Protein AF-A0A126V0P4-F1 (afdb_monomer)

Structure (mmCIF, N/CA/C/O backbone):
data_AF-A0A126V0P4-F1
#
_entry.id   AF-A0A126V0P4-F1
#
loop_
_atom_site.group_PDB
_atom_site.id
_atom_site.type_symbol
_atom_site.label_atom_id
_atom_site.label_alt_id
_atom_site.label_comp_id
_atom_site.label_asym_id
_atom_site.label_entity_id
_atom_site.label_seq_id
_atom_site.pdbx_PDB_ins_code
_atom_site.Cartn_x
_atom_site.Cartn_y
_atom_site.Cartn_z
_atom_site.occupancy
_atom_site.B_iso_or_equiv
_atom_site.auth_seq_id
_atom_site.auth_comp_id
_atom_site.auth_asym_id
_atom_site.auth_atom_id
_atom_site.pdbx_PDB_model_num
ATOM 1 N N . MET A 1 1 ? 1.115 5.395 -21.818 1.00 63.50 1 MET A N 1
ATOM 2 C CA . MET A 1 1 ? 0.083 5.776 -20.826 1.00 63.50 1 MET A CA 1
ATOM 3 C C . MET A 1 1 ? 0.252 4.859 -19.626 1.00 63.50 1 MET A C 1
ATOM 5 O O . MET A 1 1 ? 0.611 3.714 -19.870 1.00 63.50 1 MET A O 1
ATOM 9 N N . PRO A 1 2 ? 0.077 5.329 -18.380 1.00 81.12 2 PRO A N 1
ATOM 10 C CA . PRO A 1 2 ? 0.162 4.453 -17.216 1.00 81.12 2 PRO A CA 1
ATOM 11 C C . PRO A 1 2 ? -1.001 3.450 -17.214 1.00 81.12 2 PRO A C 1
ATOM 13 O O . PRO A 1 2 ? -2.151 3.819 -17.489 1.00 81.12 2 PRO A O 1
ATOM 16 N N . ASN A 1 3 ? -0.675 2.195 -16.924 1.00 92.62 3 ASN A N 1
ATOM 17 C CA . ASN A 1 3 ? -1.629 1.126 -16.667 1.00 92.62 3 ASN A CA 1
ATOM 18 C C . ASN A 1 3 ? -2.226 1.322 -15.270 1.00 92.62 3 ASN A C 1
ATOM 20 O O . ASN A 1 3 ? -1.590 1.913 -14.396 1.00 92.62 3 ASN A O 1
ATOM 24 N N . GLN A 1 4 ? -3.454 0.843 -15.072 1.00 94.38 4 GLN A N 1
ATOM 25 C CA . GLN A 1 4 ? -4.145 0.968 -13.794 1.00 94.38 4 GLN A CA 1
ATOM 26 C C . GLN A 1 4 ? -4.888 -0.317 -13.442 1.00 94.38 4 GLN A C 1
ATOM 28 O O . GLN A 1 4 ? -5.562 -0.895 -14.295 1.00 94.38 4 GLN A O 1
ATOM 33 N N . ILE A 1 5 ? -4.792 -0.724 -12.177 1.00 96.12 5 ILE A N 1
ATOM 34 C CA . ILE A 1 5 ? -5.585 -1.806 -11.588 1.00 96.12 5 ILE A CA 1
ATOM 35 C C . ILE A 1 5 ? -6.327 -1.243 -10.381 1.00 96.12 5 ILE A C 1
ATOM 37 O O . ILE A 1 5 ? -5.734 -0.563 -9.544 1.00 96.12 5 ILE A O 1
ATOM 41 N N . THR A 1 6 ? -7.621 -1.540 -10.279 1.00 96.38 6 THR A N 1
ATOM 42 C CA . THR A 1 6 ? -8.448 -1.164 -9.132 1.00 96.38 6 THR A CA 1
ATOM 43 C C . THR A 1 6 ? -9.003 -2.397 -8.430 1.00 96.38 6 THR A C 1
ATOM 45 O O . THR A 1 6 ? -9.362 -3.386 -9.068 1.00 96.38 6 THR A O 1
ATOM 48 N N . ALA A 1 7 ? -9.077 -2.334 -7.104 1.00 96.94 7 ALA A N 1
ATOM 49 C CA . ALA A 1 7 ? -9.663 -3.370 -6.266 1.00 96.94 7 ALA A CA 1
ATOM 50 C C . ALA A 1 7 ? -10.526 -2.748 -5.164 1.00 96.94 7 ALA A C 1
ATOM 52 O O . ALA A 1 7 ? -10.339 -1.594 -4.769 1.00 96.94 7 ALA A O 1
ATOM 53 N N . ARG A 1 8 ? -11.493 -3.526 -4.674 1.00 96.25 8 ARG A N 1
ATOM 54 C CA . ARG A 1 8 ? -12.388 -3.147 -3.578 1.00 96.25 8 ARG A CA 1
ATOM 55 C C . ARG A 1 8 ? -12.290 -4.205 -2.497 1.00 96.25 8 ARG A C 1
ATOM 57 O O . ARG A 1 8 ? -12.491 -5.381 -2.790 1.00 96.25 8 ARG A O 1
ATOM 64 N N . VAL A 1 9 ? -11.991 -3.784 -1.274 1.00 94.88 9 VAL A N 1
ATOM 65 C CA . VAL A 1 9 ? -11.768 -4.696 -0.146 1.00 94.88 9 VAL A CA 1
ATOM 66 C C . VAL A 1 9 ? -12.595 -4.237 1.051 1.00 94.88 9 VAL A C 1
ATOM 68 O O . VAL A 1 9 ? -12.589 -3.040 1.350 1.00 94.88 9 VAL A O 1
ATOM 71 N N . PRO A 1 10 ? -13.313 -5.134 1.751 1.00 93.75 10 PRO A N 1
ATOM 72 C CA . PRO A 1 10 ? -13.958 -4.783 3.010 1.00 93.75 10 PRO A CA 1
ATOM 73 C C . PRO A 1 10 ? -12.933 -4.233 4.011 1.00 93.75 10 PRO A C 1
ATOM 75 O O . PRO A 1 10 ? -11.937 -4.884 4.310 1.00 93.75 10 PRO A O 1
ATOM 78 N N . GLY A 1 11 ? -13.178 -3.045 4.559 1.00 87.50 11 GLY A N 1
ATOM 79 C CA . GLY A 1 11 ? -12.278 -2.405 5.520 1.00 87.50 11 GLY A CA 1
ATOM 80 C C . GLY A 1 11 ? -12.388 -2.949 6.946 1.00 87.50 11 GLY A C 1
ATOM 81 O O . GLY A 1 11 ? -11.591 -2.567 7.800 1.00 87.50 11 GLY A O 1
ATOM 82 N N . ALA A 1 12 ? -13.362 -3.830 7.211 1.00 89.50 12 ALA A N 1
ATOM 83 C CA . ALA A 1 12 ? -13.607 -4.415 8.528 1.00 89.50 12 ALA A CA 1
ATOM 84 C C . ALA A 1 12 ? -12.372 -5.140 9.085 1.00 89.50 12 ALA A C 1
ATOM 86 O O . ALA A 1 12 ? -11.934 -4.788 10.169 1.00 89.50 12 ALA A O 1
ATOM 87 N N . GLY A 1 13 ? -11.730 -6.029 8.313 1.00 86.62 13 GLY A N 1
ATOM 88 C CA . GLY A 1 13 ? -10.572 -6.798 8.793 1.00 86.62 13 GLY A CA 1
ATOM 89 C C . GLY A 1 13 ? -9.412 -5.922 9.281 1.00 86.62 13 GLY A C 1
ATOM 90 O O . GLY A 1 13 ? -8.869 -6.146 10.360 1.00 86.62 13 GLY A O 1
ATOM 91 N N . ALA A 1 14 ? -9.066 -4.870 8.532 1.00 86.12 14 ALA A N 1
ATOM 92 C CA . ALA A 1 14 ? -8.025 -3.929 8.946 1.00 86.12 14 ALA A CA 1
ATOM 93 C C . ALA A 1 14 ? -8.423 -3.092 10.173 1.00 86.12 14 ALA A C 1
ATOM 95 O O . ALA A 1 14 ? -7.566 -2.807 11.006 1.00 86.12 14 ALA A O 1
ATOM 96 N N . ARG A 1 15 ? -9.695 -2.686 10.291 1.00 87.31 15 ARG A N 1
ATOM 97 C CA . ARG A 1 15 ? -10.186 -1.936 11.460 1.00 87.31 15 ARG A CA 1
ATOM 98 C C . ARG A 1 15 ? -10.203 -2.808 12.709 1.00 87.31 15 ARG A C 1
ATOM 100 O O . ARG A 1 15 ? -9.612 -2.414 13.704 1.00 87.31 15 ARG A O 1
ATOM 107 N N . ASP A 1 16 ? -10.752 -4.014 12.608 1.00 89.44 16 ASP A N 1
ATOM 108 C CA . ASP A 1 16 ? -10.785 -4.995 13.696 1.00 89.44 16 ASP A CA 1
ATOM 109 C C . ASP A 1 16 ? -9.365 -5.307 14.191 1.00 89.44 16 ASP A C 1
ATOM 111 O O . ASP A 1 16 ? -9.121 -5.413 15.391 1.00 89.44 16 ASP A O 1
ATOM 115 N N . PHE A 1 17 ? -8.396 -5.388 13.273 1.00 87.56 17 PHE A N 1
ATOM 116 C CA . PHE A 1 17 ? -6.990 -5.570 13.621 1.00 87.56 17 PHE A CA 1
ATOM 117 C C . PHE A 1 17 ? -6.384 -4.362 14.357 1.00 87.56 17 PHE A C 1
ATOM 119 O O . PHE A 1 17 ? -5.678 -4.546 15.351 1.00 87.56 17 PHE A O 1
ATOM 126 N N . VAL A 1 18 ? -6.647 -3.132 13.898 1.00 86.75 18 VAL A N 1
ATOM 127 C CA . VAL A 1 18 ? -6.199 -1.909 14.594 1.00 86.75 18 VAL A CA 1
ATOM 128 C C . VAL A 1 18 ? -6.805 -1.839 15.994 1.00 86.75 18 VAL A C 1
ATOM 130 O O . VAL A 1 18 ? -6.080 -1.577 16.956 1.00 86.75 18 VAL A O 1
ATOM 133 N N . ASP A 1 19 ? -8.100 -2.122 16.117 1.00 87.44 19 ASP A N 1
ATOM 134 C CA . ASP A 1 19 ? -8.820 -2.115 17.389 1.00 87.44 19 ASP A CA 1
ATOM 135 C C . ASP A 1 19 ? -8.273 -3.191 18.338 1.00 87.44 19 ASP A C 1
ATOM 137 O O . ASP A 1 19 ? -8.050 -2.926 19.521 1.00 87.44 19 ASP A O 1
ATOM 141 N N . TRP A 1 20 ? -7.979 -4.391 17.831 1.00 86.50 20 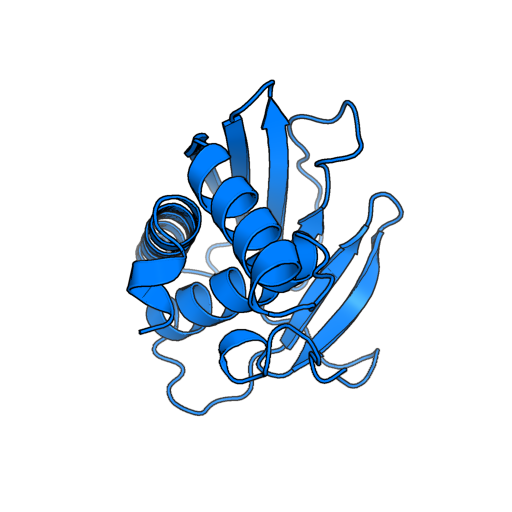TRP A N 1
ATOM 142 C CA . TRP A 1 20 ? -7.346 -5.458 18.610 1.00 86.50 20 TRP A CA 1
ATOM 143 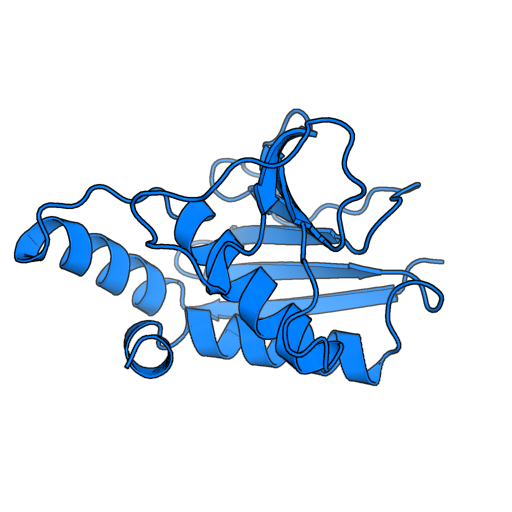C C . TRP A 1 20 ? -5.944 -5.066 19.106 1.00 86.50 20 TRP A C 1
ATOM 145 O O . TRP A 1 20 ? -5.651 -5.214 20.294 1.00 86.50 20 TRP A O 1
ATOM 155 N N . MET A 1 21 ? -5.095 -4.489 18.246 1.00 86.00 21 MET A N 1
ATOM 156 C CA . MET A 1 21 ? -3.749 -4.020 18.626 1.00 86.00 21 MET A CA 1
ATOM 157 C C . MET A 1 21 ? -3.781 -2.944 19.720 1.00 86.00 21 MET A C 1
ATOM 159 O O . MET A 1 21 ? -2.908 -2.916 20.593 1.00 86.00 21 MET A O 1
ATOM 163 N N . GLN A 1 22 ? -4.788 -2.073 19.696 1.00 86.62 22 GLN A N 1
ATOM 164 C CA . GLN A 1 22 ? -4.985 -1.069 20.738 1.00 86.62 22 GLN A CA 1
ATOM 165 C C . GLN A 1 22 ? -5.453 -1.705 22.049 1.00 86.62 22 GLN A C 1
ATOM 167 O O . GLN A 1 22 ? -4.864 -1.440 23.096 1.00 86.62 22 GLN A O 1
ATOM 172 N N . ASN A 1 23 ? -6.476 -2.557 21.993 1.00 86.56 23 ASN A N 1
ATOM 173 C CA . ASN A 1 23 ? -7.130 -3.093 23.186 1.00 86.56 23 ASN A CA 1
ATOM 174 C C . ASN A 1 23 ? -6.307 -4.173 23.901 1.00 86.56 23 ASN A C 1
ATOM 176 O O . ASN A 1 23 ? -6.274 -4.194 25.130 1.00 86.56 23 ASN A O 1
ATOM 180 N N . GLU A 1 24 ? -5.635 -5.056 23.159 1.00 83.69 24 GLU A N 1
ATOM 181 C CA . GLU A 1 24 ? -4.838 -6.144 23.743 1.00 83.69 24 GLU A CA 1
ATOM 182 C C . GLU A 1 24 ? -3.340 -5.836 23.773 1.00 83.69 24 GLU A C 1
ATOM 184 O O . GLU A 1 24 ? -2.648 -6.200 24.724 1.00 83.69 24 GLU A O 1
ATOM 189 N N . GLY A 1 25 ? -2.829 -5.143 22.753 1.00 77.56 25 GLY A N 1
ATOM 190 C CA . GLY A 1 25 ? -1.408 -4.810 22.642 1.00 77.56 25 GLY A CA 1
ATOM 191 C C . GLY A 1 25 ? -1.005 -3.518 23.354 1.00 77.56 25 GLY A C 1
ATOM 192 O O . GLY A 1 25 ? 0.187 -3.300 23.570 1.00 77.56 25 GLY A O 1
ATOM 193 N N . ASN A 1 26 ? -1.969 -2.658 23.710 1.00 82.19 26 ASN A N 1
ATOM 194 C CA . ASN A 1 26 ? -1.731 -1.286 24.173 1.00 82.19 26 ASN A CA 1
ATOM 195 C C . ASN A 1 26 ? -0.836 -0.488 23.197 1.00 82.19 26 ASN A C 1
ATOM 197 O O . ASN A 1 26 ? 0.017 0.305 23.606 1.00 82.19 26 ASN A O 1
ATOM 201 N N . VAL A 1 27 ? -1.005 -0.733 21.891 1.00 84.00 27 VAL A N 1
ATOM 202 C CA . VAL A 1 27 ? -0.266 -0.068 20.811 1.00 84.00 27 VAL A CA 1
ATOM 203 C C . VAL A 1 27 ? -1.236 0.721 19.940 1.00 84.00 27 VAL A C 1
ATOM 205 O O . VAL A 1 27 ? -2.098 0.153 19.274 1.00 84.00 27 VAL A O 1
ATOM 208 N N . THR A 1 28 ? -1.054 2.038 19.871 1.00 82.94 28 THR A N 1
ATOM 209 C CA . THR A 1 28 ? -1.757 2.880 18.896 1.00 82.94 28 THR A CA 1
ATOM 210 C C . THR A 1 28 ? -1.051 2.813 17.544 1.00 82.94 28 THR A C 1
ATOM 212 O O . THR A 1 28 ? 0.094 3.245 17.414 1.00 82.94 28 THR A O 1
ATOM 215 N N . LEU A 1 29 ? -1.739 2.288 16.529 1.00 82.50 29 LEU A N 1
ATOM 216 C CA . LEU A 1 29 ? -1.256 2.233 15.150 1.00 82.50 29 LEU A CA 1
ATOM 217 C C . LEU A 1 29 ? -2.061 3.173 14.257 1.00 82.50 29 LEU A C 1
ATOM 219 O O . LEU A 1 29 ? -3.290 3.165 14.281 1.00 82.50 29 LEU A O 1
ATOM 223 N N . ALA A 1 30 ? -1.361 3.938 13.421 1.00 84.25 30 ALA A N 1
ATOM 224 C CA . ALA A 1 30 ? -1.991 4.591 12.282 1.00 84.25 30 ALA A CA 1
ATOM 225 C C . ALA A 1 30 ? -2.306 3.532 11.205 1.00 84.25 30 ALA A C 1
ATOM 227 O O . ALA A 1 30 ? -1.432 2.705 10.920 1.00 84.25 30 ALA A O 1
ATOM 228 N N . PRO A 1 31 ? -3.485 3.559 10.553 1.00 86.81 31 PRO A N 1
ATOM 229 C CA . PRO A 1 31 ? -3.811 2.629 9.466 1.00 86.81 31 PRO A CA 1
ATOM 230 C C . PRO A 1 31 ? -2.752 2.604 8.354 1.00 86.81 31 PRO A C 1
ATOM 232 O O . PRO A 1 31 ? -2.387 1.541 7.852 1.00 86.81 31 PRO A O 1
ATOM 235 N N . SER A 1 32 ? -2.170 3.764 8.048 1.00 89.19 32 SER A N 1
ATOM 236 C CA . SER A 1 32 ? -1.104 3.918 7.059 1.00 89.19 32 SER A CA 1
ATOM 237 C C . SER A 1 32 ? 0.166 3.116 7.364 1.00 89.19 32 SER A C 1
ATOM 239 O O . SER A 1 32 ? 0.861 2.713 6.432 1.00 89.19 32 SER A O 1
ATOM 241 N N . ALA A 1 33 ? 0.453 2.809 8.635 1.00 90.06 33 ALA A N 1
ATOM 242 C CA . ALA A 1 33 ? 1.573 1.945 9.010 1.00 90.06 33 ALA A CA 1
ATOM 243 C C . ALA A 1 33 ? 1.344 0.492 8.564 1.00 90.06 33 ALA A C 1
ATOM 245 O O . ALA A 1 33 ? 2.248 -0.145 8.022 1.00 90.06 33 ALA A O 1
ATOM 246 N N . ILE A 1 34 ? 0.118 -0.012 8.739 1.00 91.88 34 ILE A N 1
ATOM 247 C CA . ILE A 1 34 ? -0.285 -1.351 8.287 1.00 91.88 34 ILE A CA 1
ATOM 248 C C . ILE A 1 34 ? -0.245 -1.413 6.765 1.00 91.88 34 ILE A C 1
ATOM 250 O O . ILE A 1 34 ? 0.318 -2.345 6.194 1.00 91.88 34 ILE A O 1
ATOM 254 N N . TRP A 1 35 ? -0.784 -0.392 6.100 1.00 94.81 35 TRP A N 1
ATOM 255 C CA . TRP A 1 35 ? -0.766 -0.322 4.643 1.00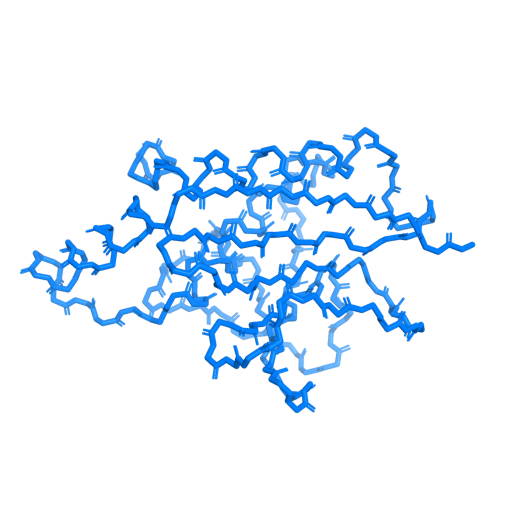 94.81 35 TRP A CA 1
ATOM 256 C C . TRP A 1 35 ? 0.657 -0.304 4.090 1.00 94.81 35 TRP A C 1
ATOM 258 O O . TRP A 1 35 ? 0.929 -1.020 3.132 1.00 94.81 35 TRP A O 1
ATOM 268 N N . ALA A 1 36 ? 1.579 0.442 4.707 1.00 95.56 36 ALA A N 1
ATOM 269 C CA . ALA A 1 36 ? 2.979 0.468 4.290 1.00 95.56 36 ALA A CA 1
ATOM 270 C C . ALA A 1 36 ? 3.641 -0.911 4.417 1.00 95.56 36 ALA A C 1
ATOM 272 O O . ALA A 1 36 ? 4.293 -1.362 3.474 1.00 95.56 36 ALA A O 1
ATOM 273 N N . ALA A 1 37 ? 3.439 -1.602 5.542 1.00 95.56 37 ALA A N 1
ATOM 274 C CA . ALA A 1 37 ? 3.980 -2.942 5.756 1.00 95.56 37 ALA A CA 1
ATOM 275 C C . ALA A 1 37 ? 3.401 -3.962 4.763 1.00 95.56 37 ALA A C 1
ATOM 277 O O . ALA A 1 37 ? 4.142 -4.720 4.140 1.00 95.56 37 ALA A O 1
ATOM 278 N N . PHE A 1 38 ? 2.084 -3.951 4.550 1.00 96.50 38 PHE A N 1
ATOM 279 C CA . PHE A 1 38 ? 1.431 -4.869 3.615 1.00 96.50 38 PHE A CA 1
ATOM 280 C C . PHE A 1 38 ? 1.805 -4.587 2.164 1.00 96.50 38 PHE A C 1
ATOM 282 O O . PHE A 1 38 ? 2.036 -5.529 1.406 1.00 96.50 38 PHE A O 1
ATOM 289 N N . ALA A 1 39 ? 1.912 -3.314 1.784 1.00 97.75 39 ALA A N 1
ATOM 290 C CA . ALA A 1 39 ? 2.335 -2.922 0.448 1.00 97.75 39 ALA A CA 1
ATOM 291 C C . ALA A 1 39 ? 3.785 -3.347 0.179 1.00 97.75 39 ALA A C 1
ATOM 293 O O . ALA A 1 39 ? 4.063 -3.895 -0.885 1.00 97.75 39 ALA A O 1
ATOM 294 N N . ALA A 1 40 ? 4.695 -3.179 1.146 1.00 97.81 40 ALA A N 1
ATOM 295 C CA . ALA A 1 40 ? 6.065 -3.673 1.021 1.00 97.81 40 ALA A CA 1
ATOM 296 C C . ALA A 1 40 ? 6.134 -5.201 0.923 1.00 97.81 40 ALA A C 1
ATOM 298 O O . ALA A 1 40 ? 6.856 -5.712 0.072 1.00 97.81 40 ALA A O 1
ATOM 299 N N . ALA A 1 41 ? 5.361 -5.933 1.730 1.00 97.19 41 ALA A N 1
ATOM 300 C CA . ALA A 1 41 ? 5.349 -7.395 1.698 1.00 97.19 41 ALA A CA 1
ATOM 301 C C . ALA A 1 41 ? 4.848 -7.925 0.344 1.00 97.19 41 ALA A C 1
ATOM 303 O O . ALA A 1 41 ? 5.470 -8.804 -0.256 1.00 97.19 41 ALA A O 1
ATOM 304 N N . ALA A 1 42 ? 3.747 -7.359 -0.157 1.00 98.06 42 ALA A N 1
ATOM 305 C CA . ALA A 1 42 ? 3.180 -7.712 -1.454 1.00 98.06 42 ALA A CA 1
ATOM 306 C C . ALA A 1 42 ? 4.124 -7.331 -2.610 1.00 98.06 42 ALA A C 1
ATOM 308 O O . ALA A 1 42 ? 4.308 -8.112 -3.543 1.00 98.06 42 ALA A O 1
ATOM 309 N N . LEU A 1 43 ? 4.790 -6.172 -2.526 1.00 98.44 43 LEU A N 1
ATOM 310 C CA . LEU A 1 43 ? 5.784 -5.747 -3.513 1.00 98.44 43 LEU A CA 1
ATOM 311 C C . LEU A 1 43 ? 7.009 -6.660 -3.515 1.00 98.44 43 LEU A C 1
ATOM 313 O O . LEU A 1 43 ? 7.469 -7.053 -4.583 1.00 98.44 43 LEU A O 1
ATOM 317 N N . ARG A 1 44 ? 7.517 -7.038 -2.339 1.00 98.12 44 ARG A N 1
ATOM 318 C CA . ARG A 1 44 ? 8.650 -7.962 -2.206 1.00 98.12 44 ARG A CA 1
ATOM 319 C C . ARG A 1 44 ? 8.361 -9.294 -2.881 1.00 98.12 44 ARG A C 1
ATOM 321 O O . ARG A 1 44 ? 9.217 -9.800 -3.603 1.00 98.12 44 ARG A O 1
ATOM 328 N N . SER A 1 45 ? 7.161 -9.828 -2.664 1.00 97.56 45 SER A N 1
ATOM 329 C CA . SER A 1 45 ? 6.699 -11.064 -3.295 1.00 97.56 45 SER A CA 1
ATOM 330 C C . SER A 1 45 ? 6.595 -10.916 -4.817 1.00 97.56 45 SER A C 1
ATOM 332 O O . SER A 1 45 ? 7.181 -11.709 -5.555 1.00 97.56 45 SER A O 1
ATOM 334 N N . ALA A 1 46 ? 5.945 -9.849 -5.298 1.00 98.00 46 ALA A N 1
ATOM 335 C CA . ALA A 1 46 ? 5.779 -9.583 -6.728 1.00 98.00 46 ALA A CA 1
ATOM 336 C C . ALA A 1 46 ? 7.119 -9.376 -7.458 1.00 98.00 46 ALA A C 1
ATOM 338 O O . ALA A 1 46 ? 7.311 -9.861 -8.573 1.00 98.00 46 ALA A O 1
ATOM 339 N N . LEU A 1 47 ? 8.069 -8.679 -6.835 1.00 97.62 47 LEU A N 1
ATOM 340 C CA . LEU A 1 47 ? 9.398 -8.435 -7.402 1.00 97.62 47 LEU A CA 1
ATOM 341 C C . LEU A 1 47 ? 10.372 -9.602 -7.198 1.00 97.62 47 LEU A C 1
ATOM 343 O O . LEU A 1 47 ? 11.457 -9.571 -7.770 1.00 97.62 47 LEU A O 1
ATOM 347 N N . GLN A 1 48 ? 10.010 -10.607 -6.393 1.00 96.81 48 GLN A N 1
ATOM 348 C CA . GLN A 1 48 ? 10.923 -11.660 -5.929 1.00 96.81 48 GLN A CA 1
ATOM 349 C C . GLN A 1 48 ? 12.200 -11.080 -5.301 1.00 96.81 48 GLN A C 1
ATOM 351 O O . GLN A 1 48 ? 13.291 -11.623 -5.449 1.00 96.81 48 GLN A O 1
ATOM 356 N N . ALA A 1 49 ? 12.054 -9.967 -4.580 1.00 94.12 49 ALA A N 1
ATOM 357 C CA . ALA A 1 49 ? 13.169 -9.140 -4.126 1.00 94.12 49 ALA A CA 1
ATOM 358 C C . ALA A 1 49 ? 13.982 -9.762 -2.975 1.00 94.12 49 ALA A C 1
ATOM 360 O O . ALA A 1 49 ? 14.949 -9.166 -2.525 1.00 94.12 49 ALA A O 1
ATOM 361 N N . GLY A 1 50 ? 13.603 -10.938 -2.457 1.00 94.25 50 GLY A N 1
ATOM 362 C CA . GLY A 1 50 ? 14.339 -11.611 -1.384 1.00 94.25 50 GLY A CA 1
ATOM 363 C C . GLY A 1 50 ? 14.644 -10.667 -0.217 1.00 94.25 50 GLY A C 1
ATOM 364 O O . GLY A 1 50 ? 13.724 -10.073 0.355 1.00 94.25 50 GLY A O 1
ATOM 365 N N . ASP A 1 51 ? 15.931 -10.509 0.096 1.00 93.94 51 ASP A N 1
ATOM 366 C CA . ASP A 1 51 ? 16.444 -9.625 1.149 1.00 93.94 51 ASP A CA 1
ATOM 367 C C . ASP A 1 51 ? 16.796 -8.202 0.699 1.00 93.94 51 ASP A C 1
ATOM 369 O O . ASP A 1 51 ? 17.266 -7.413 1.522 1.00 93.94 51 ASP A O 1
ATOM 373 N N . ASP A 1 52 ? 16.528 -7.854 -0.558 1.00 96.06 52 ASP A N 1
ATOM 374 C CA . ASP A 1 52 ? 16.817 -6.527 -1.090 1.00 96.06 52 ASP A CA 1
ATOM 375 C C . ASP A 1 52 ? 16.054 -5.442 -0.324 1.00 96.06 52 ASP A C 1
ATOM 377 O O . ASP A 1 52 ? 14.939 -5.635 0.180 1.00 96.06 52 ASP A O 1
ATOM 381 N N . GLU A 1 53 ? 16.665 -4.267 -0.243 1.00 96.75 53 GLU A N 1
ATOM 382 C CA . GLU A 1 53 ? 16.041 -3.114 0.382 1.00 96.75 53 GLU A CA 1
ATOM 383 C C . GLU A 1 53 ? 14.864 -2.603 -0.459 1.00 96.75 53 GLU A C 1
ATOM 385 O O . GLU A 1 53 ? 15.000 -2.346 -1.655 1.00 96.75 53 GLU A O 1
ATOM 390 N N . LEU A 1 54 ? 13.710 -2.429 0.187 1.00 97.88 54 LEU A N 1
ATOM 391 C CA . LEU A 1 54 ? 12.544 -1.767 -0.382 1.00 97.88 54 LEU A CA 1
ATOM 392 C C . LEU A 1 54 ? 12.237 -0.488 0.390 1.00 97.88 54 LEU A C 1
ATOM 394 O O . LEU A 1 54 ? 12.050 -0.512 1.607 1.00 97.88 54 LEU A O 1
ATOM 398 N N . VAL A 1 55 ? 12.117 0.616 -0.337 1.00 97.75 55 VAL A N 1
ATOM 399 C CA . VAL A 1 55 ? 11.723 1.922 0.183 1.00 97.75 55 VAL A CA 1
ATOM 400 C C . VAL A 1 55 ? 10.289 2.224 -0.242 1.00 97.75 55 VAL A C 1
ATOM 402 O O . VAL A 1 55 ? 9.985 2.328 -1.433 1.00 97.75 55 VAL A O 1
ATOM 405 N N . ILE A 1 56 ? 9.401 2.402 0.734 1.00 97.31 56 ILE A N 1
ATOM 406 C CA . ILE A 1 56 ? 8.014 2.827 0.513 1.00 97.31 56 ILE A CA 1
ATOM 407 C C . ILE A 1 56 ? 7.897 4.304 0.861 1.00 97.31 56 ILE A C 1
ATOM 409 O O . ILE A 1 56 ? 8.159 4.702 1.994 1.00 97.31 56 ILE A O 1
ATOM 413 N N . SER A 1 57 ? 7.489 5.126 -0.101 1.00 95.62 57 SER A N 1
ATOM 414 C CA . SER A 1 57 ? 7.159 6.526 0.159 1.00 95.62 57 SER A CA 1
ATOM 415 C C . SER A 1 57 ? 5.698 6.614 0.581 1.00 95.62 57 SER A C 1
ATOM 417 O O . SER A 1 57 ? 4.813 6.363 -0.230 1.00 95.62 57 SER A O 1
ATOM 419 N N . LEU A 1 58 ? 5.444 6.926 1.849 1.00 93.56 58 LEU A N 1
ATOM 420 C CA . LEU A 1 58 ? 4.106 7.161 2.377 1.00 93.56 58 LEU A CA 1
ATOM 421 C C . LEU A 1 58 ? 3.764 8.641 2.214 1.00 93.56 58 LEU A C 1
ATOM 423 O O . LEU A 1 58 ? 4.380 9.478 2.867 1.00 93.56 58 LEU A O 1
ATOM 427 N N . LEU A 1 59 ? 2.793 8.938 1.359 1.00 91.50 59 LEU A N 1
ATOM 428 C CA . LEU A 1 59 ? 2.387 10.279 0.958 1.00 91.50 59 LEU A CA 1
ATOM 429 C C . LEU A 1 59 ? 1.004 10.610 1.513 1.00 91.50 59 LEU A C 1
ATOM 431 O O . LEU A 1 59 ? 0.063 9.821 1.371 1.00 91.50 59 LEU A O 1
ATOM 435 N N . ASP A 1 60 ? 0.869 11.806 2.068 1.00 83.25 60 ASP A N 1
ATOM 436 C CA . ASP A 1 60 ? -0.426 12.379 2.409 1.00 83.25 60 ASP A CA 1
ATOM 437 C C . ASP A 1 60 ? -1.080 13.090 1.200 1.00 83.25 60 ASP A C 1
ATOM 439 O O . ASP A 1 60 ? -0.637 12.992 0.043 1.00 83.25 60 ASP A O 1
ATOM 443 N N . LEU A 1 61 ? -2.172 13.812 1.467 1.00 79.00 61 LEU A N 1
ATOM 444 C CA . LEU A 1 61 ? -2.912 14.580 0.462 1.00 79.00 61 LEU A CA 1
ATOM 445 C C . LEU A 1 61 ? -2.106 15.732 -0.153 1.00 79.00 61 LEU A C 1
ATOM 447 O O . LEU A 1 61 ? -2.388 16.113 -1.288 1.00 79.00 61 LEU A O 1
ATOM 451 N N . GLN A 1 62 ? -1.129 16.286 0.567 1.00 76.56 62 GLN A N 1
ATOM 452 C CA . GLN A 1 62 ? -0.235 17.339 0.074 1.00 76.56 62 GLN A CA 1
ATOM 453 C C . GLN A 1 62 ? 0.990 16.764 -0.652 1.00 76.56 62 GLN A C 1
ATOM 455 O O . GLN A 1 62 ? 1.824 17.520 -1.141 1.00 76.56 62 GLN A O 1
ATOM 460 N N . ALA A 1 63 ? 1.077 15.432 -0.771 1.00 70.81 63 ALA A N 1
ATOM 461 C CA . ALA A 1 63 ? 2.246 14.714 -1.271 1.00 70.81 63 ALA A CA 1
ATOM 462 C C . ALA A 1 63 ? 3.520 14.976 -0.449 1.00 70.81 63 ALA A C 1
ATOM 464 O O . ALA A 1 63 ? 4.625 14.714 -0.926 1.00 70.81 63 ALA A O 1
ATOM 465 N N . GLU A 1 64 ? 3.353 15.429 0.791 1.00 73.75 64 GLU A N 1
ATOM 466 C CA . GLU A 1 64 ? 4.398 15.397 1.800 1.00 73.75 64 GLU A CA 1
ATOM 467 C C . GLU A 1 64 ? 4.363 14.018 2.459 1.00 73.75 64 GLU A C 1
ATOM 469 O O . GLU A 1 64 ? 3.321 13.355 2.533 1.00 73.75 64 GLU A O 1
ATOM 474 N N . GLY A 1 65 ? 5.524 13.506 2.851 1.00 80.88 65 GLY A N 1
ATOM 475 C CA . GLY A 1 65 ? 5.582 12.102 3.200 1.00 80.88 65 GLY A CA 1
ATOM 476 C C . GLY A 1 65 ? 6.882 11.624 3.799 1.00 80.88 65 GLY A C 1
ATOM 477 O O . GLY A 1 65 ? 7.926 12.267 3.705 1.00 80.88 65 GLY A O 1
ATOM 478 N N . ARG A 1 66 ? 6.798 10.443 4.403 1.00 91.06 66 ARG A N 1
ATOM 479 C CA . ARG A 1 66 ? 7.932 9.728 4.992 1.00 91.06 66 ARG A CA 1
ATOM 480 C C . ARG A 1 66 ? 8.376 8.643 4.024 1.00 91.06 66 ARG A C 1
ATOM 482 O O . ARG A 1 66 ? 7.539 7.983 3.409 1.00 91.06 66 ARG A O 1
ATOM 489 N N . ARG A 1 67 ? 9.682 8.417 3.907 1.00 94.94 67 ARG A N 1
ATOM 490 C CA . ARG A 1 67 ? 10.213 7.226 3.234 1.00 94.94 67 ARG A CA 1
ATOM 491 C C . ARG A 1 67 ? 10.530 6.183 4.285 1.00 94.94 67 ARG A C 1
ATOM 493 O O . ARG A 1 67 ? 11.181 6.494 5.275 1.00 94.94 67 ARG A O 1
ATOM 500 N N . LEU A 1 68 ? 10.040 4.969 4.083 1.00 96.38 68 LEU A N 1
ATOM 501 C CA . LEU A 1 68 ? 10.147 3.879 5.041 1.00 96.38 68 LEU A CA 1
ATOM 502 C C . LEU A 1 68 ? 10.966 2.750 4.431 1.00 96.38 68 LEU A C 1
ATOM 504 O O . LEU A 1 68 ? 10.628 2.268 3.349 1.00 96.38 68 LEU A O 1
ATOM 508 N N . THR A 1 69 ? 12.010 2.318 5.132 1.00 97.44 69 THR A N 1
ATOM 509 C CA . THR A 1 69 ? 12.854 1.200 4.699 1.00 97.44 69 THR A CA 1
ATOM 510 C C . THR A 1 69 ? 12.305 -0.113 5.249 1.00 97.44 69 THR A C 1
ATOM 512 O O . THR A 1 69 ? 12.169 -0.273 6.462 1.00 97.44 69 THR A O 1
ATOM 515 N N . ASN A 1 70 ? 12.025 -1.066 4.355 1.00 97.00 70 ASN A N 1
ATOM 516 C CA . ASN A 1 70 ? 11.541 -2.417 4.652 1.00 97.00 70 ASN A CA 1
ATOM 517 C C . ASN A 1 70 ? 10.421 -2.458 5.714 1.00 97.00 70 ASN A C 1
ATOM 519 O O . ASN A 1 70 ? 10.555 -3.174 6.714 1.00 97.00 70 ASN A O 1
ATOM 523 N N . PRO A 1 71 ? 9.313 -1.705 5.549 1.00 95.88 71 PRO A N 1
ATOM 524 C CA . PRO A 1 71 ? 8.271 -1.655 6.573 1.00 95.88 71 PRO A CA 1
ATOM 525 C C . PRO A 1 71 ? 7.586 -3.014 6.795 1.00 95.88 71 PRO A C 1
ATOM 527 O O . PRO A 1 71 ? 7.012 -3.227 7.856 1.00 95.88 71 PRO A O 1
ATOM 530 N N . ASP A 1 72 ? 7.692 -3.955 5.850 1.00 95.56 72 ASP A N 1
ATOM 531 C CA . ASP A 1 72 ? 7.234 -5.343 5.990 1.00 95.56 72 ASP A CA 1
ATOM 532 C C . ASP A 1 72 ? 8.066 -6.184 6.970 1.00 95.56 72 ASP A C 1
ATOM 534 O O . ASP A 1 72 ? 7.600 -7.209 7.459 1.00 95.56 72 ASP A O 1
ATOM 538 N N . ARG A 1 73 ? 9.299 -5.757 7.260 1.00 94.75 73 ARG A N 1
ATOM 539 C CA . ARG A 1 73 ? 10.244 -6.448 8.155 1.00 94.75 73 ARG A CA 1
ATOM 540 C C . ARG A 1 73 ? 10.387 -5.761 9.509 1.00 94.75 73 ARG A C 1
ATOM 542 O O . ARG A 1 73 ? 11.138 -6.219 10.370 1.00 94.75 73 ARG A O 1
ATOM 549 N N . ALA A 1 74 ? 9.705 -4.639 9.682 1.00 92.19 74 ALA A N 1
ATOM 550 C CA . ALA A 1 74 ? 9.740 -3.841 10.888 1.00 92.19 74 ALA A CA 1
ATOM 551 C C . ALA A 1 74 ? 8.577 -4.186 11.824 1.00 92.19 74 ALA A C 1
ATOM 553 O O . ALA A 1 74 ? 7.578 -4.791 11.440 1.00 92.19 74 ALA A O 1
ATOM 554 N N . ARG A 1 75 ? 8.683 -3.748 13.081 1.00 88.88 75 ARG A N 1
ATOM 555 C CA . ARG A 1 75 ? 7.527 -3.751 13.984 1.00 88.88 75 ARG A CA 1
ATOM 556 C C . ARG A 1 75 ? 6.583 -2.635 13.551 1.00 88.88 75 ARG A C 1
ATOM 558 O O . ARG A 1 75 ? 7.031 -1.510 13.376 1.00 88.88 75 ARG A O 1
ATOM 565 N N . LEU A 1 76 ? 5.279 -2.898 13.477 1.00 88.12 76 LEU A N 1
ATOM 566 C CA . LEU A 1 76 ? 4.294 -1.880 13.074 1.00 88.12 76 LEU A CA 1
ATOM 567 C C . LEU A 1 76 ? 4.319 -0.619 13.960 1.00 88.12 76 LEU A C 1
ATOM 569 O O . LEU A 1 76 ? 4.036 0.475 13.484 1.00 88.12 76 LEU A O 1
ATOM 573 N N . SER A 1 77 ? 4.704 -0.757 15.234 1.00 85.94 77 SER A N 1
ATOM 574 C CA . SER A 1 77 ? 4.863 0.359 16.177 1.00 85.94 77 SER A CA 1
ATOM 575 C C . SER A 1 77 ? 6.123 1.204 15.942 1.00 85.94 77 SER A C 1
ATOM 577 O O . SER A 1 77 ? 6.282 2.249 16.567 1.00 85.94 77 SER A O 1
ATOM 579 N N . PHE A 1 78 ? 7.055 0.734 15.110 1.00 88.81 78 PHE A N 1
ATOM 580 C CA . PHE A 1 78 ? 8.314 1.403 14.803 1.00 88.81 78 PHE A CA 1
ATOM 581 C C . PHE A 1 78 ? 8.759 1.064 13.376 1.00 88.81 78 PHE A C 1
ATOM 583 O O . PHE A 1 78 ? 9.476 0.088 13.149 1.00 88.81 78 PHE A O 1
ATOM 590 N N . LEU A 1 79 ? 8.329 1.884 12.415 1.00 91.94 79 LEU A N 1
ATOM 591 C CA . LEU A 1 79 ? 8.746 1.771 11.018 1.00 91.94 79 LEU A CA 1
ATOM 592 C C . LEU A 1 79 ? 10.023 2.601 10.787 1.00 91.94 79 LEU A C 1
ATOM 594 O O . LEU A 1 79 ? 9.976 3.815 11.008 1.00 91.94 79 LEU A O 1
ATOM 598 N N . PRO A 1 80 ? 11.143 1.980 10.363 1.00 93.88 80 PRO A N 1
ATOM 599 C CA . PRO A 1 80 ? 12.392 2.677 10.085 1.00 93.88 80 PRO A CA 1
ATOM 600 C C . PRO A 1 80 ? 12.223 3.699 8.965 1.00 93.88 80 PRO A C 1
ATOM 602 O O . PRO A 1 80 ? 11.705 3.373 7.897 1.00 93.88 80 PRO A O 1
ATOM 605 N N . GLU A 1 81 ? 12.693 4.921 9.198 1.00 95.12 81 GLU A N 1
ATOM 606 C CA . GLU A 1 81 ? 12.770 5.938 8.153 1.00 95.12 81 GLU A CA 1
ATOM 607 C C . GLU A 1 81 ? 14.015 5.732 7.290 1.00 95.12 81 GLU A C 1
ATOM 609 O O . GLU A 1 81 ? 15.077 5.344 7.780 1.00 95.12 81 GLU A O 1
ATOM 614 N N . SER A 1 82 ? 13.850 5.980 5.997 1.00 93.94 82 SER A N 1
ATOM 615 C CA . SER A 1 82 ? 14.926 6.011 5.014 1.00 93.94 82 SER A CA 1
ATOM 616 C C . SER A 1 82 ? 15.482 7.428 4.868 1.00 93.94 82 SER A C 1
ATOM 618 O O . SER A 1 82 ? 14.918 8.392 5.390 1.00 93.94 82 SER A O 1
ATOM 620 N N . ASP A 1 83 ? 16.556 7.556 4.094 1.00 90.94 83 ASP A N 1
ATOM 621 C CA . ASP A 1 83 ? 17.012 8.854 3.606 1.00 90.94 83 ASP A CA 1
ATOM 622 C C . ASP A 1 83 ? 15.862 9.547 2.826 1.00 90.94 83 ASP A C 1
ATOM 624 O O . ASP A 1 83 ? 15.224 8.901 1.982 1.00 90.94 83 ASP A O 1
ATOM 628 N N . PRO A 1 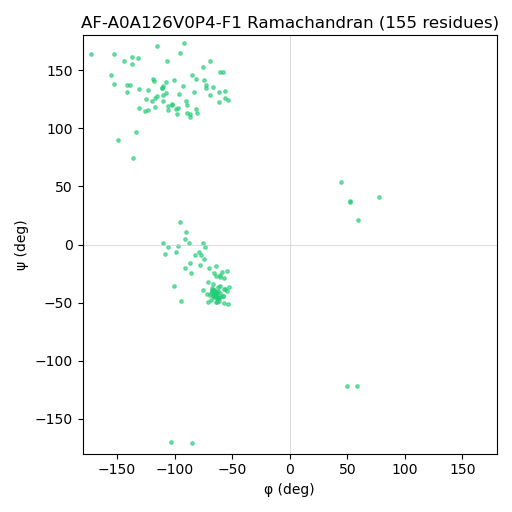84 ? 15.556 10.836 3.086 1.00 85.88 84 PRO A N 1
ATOM 629 C CA . PRO A 1 84 ? 14.520 11.583 2.366 1.00 85.88 84 PRO A CA 1
ATOM 630 C C . PRO A 1 84 ? 14.683 11.603 0.840 1.00 85.88 84 PRO A C 1
ATOM 632 O O . PRO A 1 84 ? 13.684 11.765 0.128 1.00 85.88 84 PRO A O 1
ATOM 635 N N . ASP A 1 85 ? 15.900 11.394 0.337 1.00 87.44 85 ASP A N 1
ATOM 636 C CA . ASP A 1 85 ? 16.234 11.362 -1.086 1.00 87.44 85 ASP A CA 1
ATOM 637 C C . ASP A 1 85 ? 16.333 9.930 -1.655 1.00 87.44 85 ASP A C 1
ATOM 639 O O . ASP A 1 85 ? 16.435 9.753 -2.874 1.00 87.44 85 ASP A O 1
ATOM 643 N N . ALA A 1 86 ? 16.240 8.880 -0.824 1.00 91.62 86 ALA A N 1
ATOM 644 C CA . ALA A 1 86 ? 16.327 7.486 -1.274 1.00 91.62 86 ALA A CA 1
ATOM 645 C C . ALA A 1 86 ? 15.200 7.131 -2.248 1.00 91.62 86 ALA A C 1
ATOM 647 O O . ALA A 1 86 ? 14.025 7.229 -1.899 1.00 91.62 86 ALA A O 1
ATOM 648 N N . ARG A 1 87 ? 15.524 6.666 -3.461 1.00 92.75 87 ARG A N 1
ATOM 649 C CA . ARG A 1 87 ? 14.528 6.322 -4.493 1.00 92.75 87 ARG A CA 1
ATOM 650 C C . ARG A 1 87 ? 13.485 5.331 -3.960 1.00 92.75 87 ARG A C 1
ATOM 652 O O . ARG A 1 87 ? 13.830 4.245 -3.515 1.00 92.75 87 ARG A O 1
ATOM 659 N N . ALA A 1 88 ? 12.207 5.695 -4.060 1.00 95.00 88 ALA A N 1
ATOM 660 C CA . ALA A 1 88 ? 11.116 4.821 -3.650 1.00 95.00 88 ALA A CA 1
ATOM 661 C C . ALA A 1 88 ? 10.906 3.683 -4.660 1.00 95.00 88 ALA A C 1
ATOM 663 O O . ALA A 1 88 ? 10.959 3.901 -5.872 1.00 95.00 88 ALA A O 1
ATOM 664 N N . ASN A 1 89 ? 10.609 2.486 -4.161 1.00 97.19 89 ASN A N 1
ATOM 665 C CA . ASN A 1 89 ? 10.149 1.354 -4.966 1.00 97.19 89 ASN A CA 1
ATOM 666 C C . ASN A 1 89 ? 8.630 1.396 -5.180 1.00 97.19 89 ASN A C 1
ATOM 668 O O . ASN A 1 89 ? 8.135 0.844 -6.157 1.00 97.19 89 ASN A O 1
ATOM 672 N N . LEU A 1 90 ? 7.896 2.055 -4.278 1.00 97.19 90 LEU A N 1
ATOM 673 C CA . LEU A 1 90 ? 6.451 2.258 -4.360 1.00 97.19 90 LEU A CA 1
ATOM 674 C C . LEU A 1 90 ? 6.062 3.540 -3.617 1.00 97.19 90 LEU A C 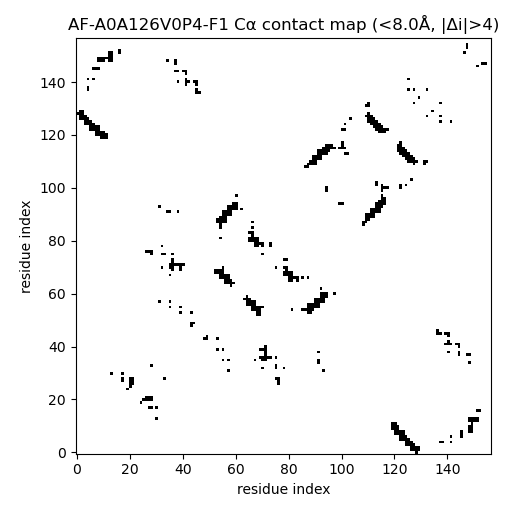1
ATOM 676 O O . LEU A 1 90 ? 6.545 3.800 -2.513 1.00 97.19 90 LEU A O 1
ATOM 680 N N . ALA A 1 91 ? 5.162 4.319 -4.209 1.00 95.19 91 ALA A N 1
ATOM 681 C CA . ALA A 1 91 ? 4.518 5.454 -3.561 1.00 95.19 91 ALA A CA 1
ATOM 682 C C . ALA A 1 91 ? 3.134 5.043 -3.043 1.00 95.19 91 ALA A C 1
ATOM 684 O O . ALA A 1 91 ? 2.229 4.776 -3.831 1.00 95.19 91 ALA A O 1
ATOM 685 N N . LEU A 1 92 ? 2.959 5.008 -1.727 1.00 95.44 92 LEU A N 1
ATOM 686 C CA . LEU A 1 92 ? 1.703 4.714 -1.053 1.00 95.44 92 LEU A CA 1
ATOM 687 C C . LEU A 1 92 ? 1.002 6.019 -0.669 1.00 95.44 92 LEU A C 1
ATOM 689 O O . LEU A 1 92 ? 1.534 6.784 0.128 1.00 95.44 92 LEU A O 1
ATOM 693 N N . ARG A 1 93 ? -0.189 6.274 -1.208 1.00 93.81 93 ARG A N 1
ATOM 694 C CA . ARG A 1 93 ? -0.944 7.506 -0.969 1.00 93.81 93 ARG A CA 1
ATOM 695 C C . ARG A 1 93 ? -2.186 7.253 -0.131 1.00 93.81 93 ARG A C 1
ATOM 697 O O . ARG A 1 93 ? -3.063 6.483 -0.527 1.00 93.81 93 ARG A O 1
ATOM 704 N N . ASP A 1 94 ? -2.272 7.956 0.988 1.00 92.44 94 ASP A N 1
ATOM 705 C CA . ASP A 1 94 ? -3.446 7.948 1.853 1.00 92.44 94 ASP A CA 1
ATOM 706 C C . ASP A 1 94 ? -4.463 9.000 1.387 1.00 92.44 94 ASP A C 1
ATOM 708 O O . ASP A 1 94 ? -4.216 10.205 1.456 1.00 92.44 94 ASP A O 1
ATOM 712 N N . LEU A 1 95 ? -5.613 8.534 0.899 1.00 92.75 95 LEU A N 1
ATOM 713 C CA . LEU A 1 95 ? -6.775 9.358 0.554 1.00 92.75 95 LEU A CA 1
ATOM 714 C C . LEU A 1 95 ? -7.945 9.140 1.529 1.00 92.75 95 LEU A C 1
ATOM 716 O O . LEU A 1 95 ? -9.002 9.747 1.355 1.00 92.75 95 LEU A O 1
ATOM 720 N N . SER A 1 96 ? -7.779 8.286 2.544 1.00 89.19 96 SER A N 1
ATOM 721 C CA . SER A 1 96 ? -8.857 7.767 3.399 1.00 89.19 96 SER A CA 1
ATOM 722 C C . SER A 1 96 ? -9.539 8.826 4.267 1.00 89.19 96 SER A C 1
ATOM 724 O O . SER A 1 96 ? -10.703 8.666 4.633 1.00 89.19 96 SER A O 1
ATOM 726 N N . ALA A 1 97 ? -8.834 9.920 4.564 1.00 87.75 97 ALA A N 1
ATOM 727 C CA . ALA A 1 97 ? -9.339 11.076 5.301 1.00 87.75 97 ALA A CA 1
ATOM 728 C C . ALA A 1 97 ? -9.848 12.204 4.378 1.00 87.75 97 ALA A C 1
ATOM 730 O O . ALA A 1 97 ? -9.942 13.359 4.794 1.00 87.75 97 ALA A O 1
ATOM 731 N N . SER A 1 98 ? -10.146 11.898 3.112 1.00 90.38 98 SER A N 1
ATOM 732 C CA . SER A 1 98 ? -10.549 12.876 2.099 1.00 90.38 98 SER A CA 1
ATOM 733 C C . SER A 1 98 ? -11.803 12.432 1.339 1.00 90.38 98 SER A C 1
ATOM 735 O O . SER A 1 98 ? -12.108 11.243 1.295 1.00 90.38 98 SER A O 1
ATOM 737 N N . PRO A 1 99 ? -12.517 13.357 0.672 1.00 90.25 99 PRO A N 1
ATOM 738 C CA . PRO A 1 99 ? -13.603 12.997 -0.239 1.00 90.25 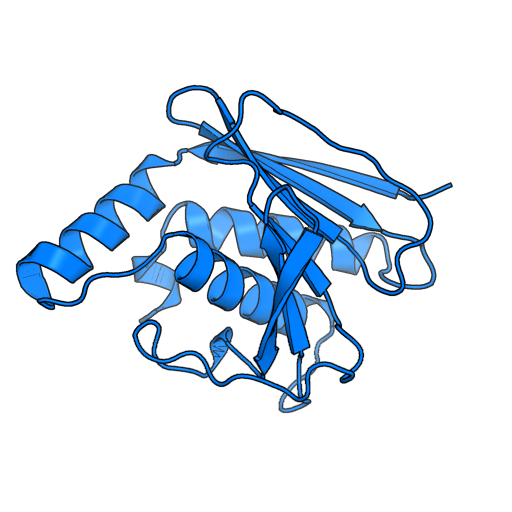99 PRO A CA 1
ATOM 739 C C . PRO A 1 99 ? -13.109 12.437 -1.591 1.00 90.25 99 PRO A C 1
ATOM 741 O O . PRO A 1 99 ? -13.925 12.166 -2.471 1.00 90.25 99 PRO A O 1
ATOM 744 N N . ILE A 1 100 ? -11.794 12.311 -1.805 1.00 91.62 100 ILE A N 1
ATOM 745 C CA . ILE A 1 100 ? -11.215 11.827 -3.061 1.00 91.62 100 ILE A CA 1
ATOM 746 C C . ILE A 1 100 ? -11.278 10.297 -3.078 1.00 91.62 100 ILE A C 1
ATOM 748 O O . ILE A 1 100 ? -10.582 9.630 -2.320 1.00 91.62 100 ILE A O 1
ATOM 752 N N . SER A 1 101 ? -12.080 9.738 -3.985 1.00 88.06 101 SER A N 1
ATOM 753 C CA . SER A 1 101 ? -12.240 8.285 -4.148 1.00 88.06 101 SER A CA 1
ATOM 754 C C . SER A 1 101 ? -11.277 7.663 -5.165 1.00 88.06 101 SER A C 1
ATOM 756 O O . SER A 1 101 ? -11.041 6.457 -5.146 1.00 88.06 101 SER A O 1
ATOM 758 N N . SER A 1 102 ? -10.716 8.472 -6.065 1.00 84.00 102 SER A N 1
ATOM 759 C CA . SER A 1 102 ? -9.710 8.057 -7.041 1.00 84.00 102 SER A CA 1
ATOM 760 C C . SER A 1 102 ? -8.870 9.254 -7.468 1.00 84.00 102 SER A C 1
ATOM 762 O O . SER A 1 102 ? -9.368 10.377 -7.563 1.00 84.00 102 SER A O 1
ATOM 764 N N . LEU A 1 103 ? -7.594 9.007 -7.744 1.00 85.38 103 LEU A N 1
ATOM 765 C CA . LEU A 1 103 ? -6.653 10.005 -8.219 1.00 85.38 103 LEU A CA 1
ATOM 766 C C . LEU A 1 103 ? -5.742 9.367 -9.263 1.00 85.38 103 LEU A C 1
ATOM 768 O O . LEU A 1 103 ? -5.157 8.320 -9.010 1.00 85.38 103 LEU A O 1
ATOM 772 N N . ARG A 1 104 ? -5.581 10.022 -10.414 1.00 83.44 104 ARG A N 1
ATOM 773 C CA . ARG A 1 104 ? -4.561 9.672 -11.404 1.00 83.44 104 ARG A CA 1
ATOM 774 C C . ARG A 1 104 ? -3.732 10.912 -11.694 1.00 83.44 104 ARG A C 1
ATOM 776 O O . ARG A 1 104 ? -4.245 11.903 -12.204 1.00 83.44 104 ARG A O 1
ATOM 783 N N . LEU A 1 105 ? -2.460 10.851 -11.339 1.00 80.81 105 LEU A N 1
ATOM 784 C CA . LEU A 1 105 ? -1.478 11.904 -11.590 1.00 80.81 105 LEU A CA 1
ATOM 785 C C . LEU A 1 105 ? -0.584 11.492 -12.774 1.00 80.81 105 LEU A C 1
ATOM 787 O O . LEU A 1 105 ? -0.896 10.555 -13.501 1.00 80.81 105 LEU A O 1
ATOM 791 N N . ALA A 1 106 ? 0.492 12.220 -13.031 1.00 71.81 106 ALA A N 1
ATOM 792 C CA . ALA A 1 106 ? 1.487 11.868 -14.039 1.00 71.81 106 ALA A CA 1
ATOM 793 C C . ALA A 1 106 ? 2.886 12.115 -13.461 1.00 71.81 106 ALA A C 1
ATOM 795 O O . ALA A 1 106 ? 3.021 12.886 -12.514 1.00 71.81 106 ALA A O 1
ATOM 796 N N . GLY A 1 107 ? 3.917 11.509 -14.060 1.00 65.81 107 GLY A N 1
ATOM 797 C CA . GLY A 1 107 ? 5.315 11.827 -13.741 1.00 65.81 107 GLY A CA 1
ATOM 798 C C . GLY A 1 107 ? 5.841 11.212 -12.444 1.00 65.81 107 GLY A C 1
ATOM 799 O O . GLY A 1 107 ? 6.542 11.886 -11.701 1.00 65.81 107 GLY A O 1
ATOM 800 N N . TRP A 1 108 ? 5.504 9.952 -12.160 1.00 73.00 108 TRP A N 1
ATOM 801 C CA . TRP A 1 108 ? 6.020 9.253 -10.982 1.00 73.00 108 TRP A CA 1
ATOM 802 C C . TRP A 1 108 ? 7.294 8.463 -11.281 1.00 73.00 108 TRP A C 1
ATOM 804 O O . TRP A 1 108 ? 7.344 7.702 -12.248 1.00 73.00 108 TRP A O 1
ATOM 814 N N . ASP A 1 109 ? 8.270 8.556 -10.380 1.00 85.88 109 ASP A N 1
ATOM 815 C CA . ASP A 1 109 ? 9.521 7.781 -10.430 1.00 85.88 109 ASP A CA 1
ATOM 816 C C . ASP A 1 109 ? 9.358 6.315 -9.974 1.00 85.88 109 ASP A C 1
ATOM 818 O O . ASP A 1 109 ? 10.2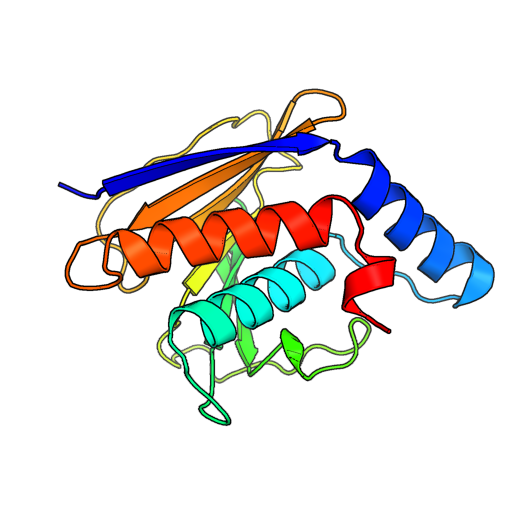73 5.497 -10.133 1.00 85.88 109 ASP A O 1
ATOM 822 N N . ALA A 1 110 ? 8.186 5.985 -9.421 1.00 93.62 110 ALA A N 1
ATOM 823 C CA . ALA A 1 110 ? 7.802 4.687 -8.873 1.00 93.62 110 ALA A CA 1
ATOM 824 C C . ALA A 1 110 ? 6.314 4.393 -9.163 1.00 93.62 110 ALA A C 1
ATOM 826 O O . ALA A 1 110 ? 5.545 5.340 -9.365 1.00 93.62 110 ALA A O 1
ATOM 827 N N . PRO A 1 111 ? 5.880 3.117 -9.158 1.00 95.69 111 PRO A N 1
ATOM 828 C CA . PRO A 1 111 ? 4.457 2.785 -9.162 1.00 95.69 111 PRO A CA 1
ATOM 829 C C . PRO A 1 111 ? 3.758 3.423 -7.950 1.00 95.69 111 PRO A C 1
ATOM 831 O O . PRO A 1 111 ? 4.367 3.589 -6.887 1.00 95.69 111 PRO A O 1
ATOM 834 N N . SER A 1 112 ? 2.484 3.792 -8.094 1.00 94.88 112 SER A N 1
ATOM 835 C CA . SER A 1 112 ? 1.712 4.458 -7.041 1.00 94.88 112 SER A CA 1
ATOM 836 C C . SER A 1 112 ? 0.493 3.641 -6.641 1.00 94.88 112 SER A C 1
ATOM 838 O O . SER A 1 112 ? -0.355 3.340 -7.473 1.00 94.88 112 SER A O 1
ATOM 840 N N . LEU A 1 113 ? 0.397 3.319 -5.354 1.00 95.75 113 LEU A N 1
ATOM 841 C CA . LEU A 1 113 ? -0.743 2.664 -4.730 1.00 95.75 113 LEU A CA 1
ATOM 842 C C . LEU A 1 113 ? -1.516 3.696 -3.906 1.00 95.75 113 LEU A C 1
ATOM 844 O O . LEU A 1 113 ? -0.985 4.236 -2.943 1.00 95.75 113 LEU A O 1
ATOM 848 N N . SER A 1 114 ? -2.759 3.981 -4.271 1.00 95.12 114 SER A N 1
ATOM 849 C CA . SER A 1 114 ? -3.636 4.896 -3.535 1.00 95.12 114 SER A CA 1
ATOM 850 C C . SER A 1 114 ? -4.723 4.124 -2.798 1.00 95.12 114 SER A C 1
ATOM 852 O O . SER A 1 114 ? -5.287 3.175 -3.350 1.00 95.12 114 SER A O 1
ATOM 854 N N . ILE A 1 115 ? -5.029 4.551 -1.573 1.00 95.25 115 ILE A N 1
ATOM 855 C CA . ILE A 1 115 ? -6.068 3.955 -0.728 1.00 95.25 115 ILE A CA 1
ATOM 856 C C . ILE A 1 115 ? -7.071 5.040 -0.354 1.00 95.25 115 ILE A C 1
ATOM 858 O O . ILE A 1 115 ? -6.728 5.991 0.343 1.00 95.25 115 ILE A O 1
ATOM 862 N N . ALA A 1 116 ? -8.310 4.880 -0.805 1.00 94.81 116 ALA A N 1
ATOM 863 C CA . ALA A 1 116 ? -9.447 5.703 -0.407 1.00 94.81 116 ALA A CA 1
ATOM 864 C C . ALA A 1 116 ? -10.488 4.859 0.341 1.00 94.81 116 ALA A C 1
ATOM 866 O O . ALA A 1 116 ? -10.402 3.629 0.386 1.00 94.81 116 ALA A O 1
ATOM 867 N N . THR A 1 117 ? -11.489 5.516 0.916 1.00 92.75 117 THR A N 1
ATOM 868 C CA . THR A 1 117 ? -12.609 4.871 1.608 1.00 92.75 117 THR A CA 1
ATOM 869 C C . THR A 1 117 ? -13.929 5.204 0.915 1.00 92.75 117 THR A C 1
ATOM 871 O O . THR A 1 117 ? -14.160 6.323 0.465 1.00 92.75 117 THR A O 1
ATOM 874 N N . GLU A 1 118 ? -14.814 4.215 0.819 1.00 91.31 118 GLU A N 1
ATOM 875 C CA . GLU A 1 118 ? -16.208 4.387 0.408 1.00 91.31 118 GLU A CA 1
ATOM 876 C C . GLU A 1 118 ? -17.093 3.611 1.387 1.00 91.31 118 GLU A C 1
ATOM 878 O O . GLU A 1 118 ? -17.234 2.387 1.302 1.00 91.31 118 GLU A O 1
ATOM 883 N N . GLY A 1 119 ? -17.635 4.325 2.378 1.00 90.12 119 GLY A N 1
ATOM 884 C CA . GLY A 1 119 ? -18.275 3.702 3.536 1.00 90.12 119 GLY A CA 1
ATOM 885 C C . GLY A 1 119 ? -17.294 2.783 4.268 1.00 90.12 119 GLY A C 1
ATOM 886 O O . GLY A 1 119 ? -16.216 3.210 4.670 1.00 90.12 119 GLY A O 1
ATOM 887 N N . ASP A 1 120 ? -17.656 1.507 4.392 1.00 90.19 120 ASP A N 1
ATOM 888 C CA . ASP A 1 120 ? -16.841 0.472 5.041 1.00 90.19 120 ASP A CA 1
ATOM 889 C C . ASP A 1 120 ? -15.883 -0.261 4.087 1.00 90.19 120 ASP A C 1
ATOM 891 O O . ASP A 1 120 ? -15.326 -1.298 4.442 1.00 90.19 120 ASP A O 1
ATOM 895 N N . THR A 1 121 ? -15.711 0.229 2.858 1.00 93.69 121 THR A N 1
ATOM 896 C CA . THR A 1 121 ? -14.876 -0.403 1.825 1.00 93.69 121 THR A CA 1
ATOM 897 C C . THR A 1 121 ? -13.625 0.425 1.557 1.00 93.69 121 THR A C 1
ATOM 899 O O . THR A 1 121 ? -13.718 1.640 1.390 1.00 93.69 121 THR A O 1
ATOM 902 N N . TYR A 1 122 ? -12.468 -0.226 1.438 1.00 94.94 122 TYR A N 1
ATOM 903 C CA . TYR A 1 122 ? -11.280 0.388 0.851 1.00 94.94 122 TYR A CA 1
ATOM 904 C C . TYR A 1 122 ? -11.326 0.298 -0.671 1.00 94.94 122 TYR A C 1
ATOM 906 O O . TYR A 1 122 ? -11.550 -0.775 -1.241 1.00 94.94 122 TYR A O 1
ATOM 914 N N . LEU A 1 123 ? -11.074 1.431 -1.321 1.00 96.06 123 LEU A N 1
ATOM 915 C CA . LEU A 1 123 ? -10.823 1.522 -2.752 1.00 96.06 123 LEU A CA 1
ATOM 916 C C . LEU A 1 123 ? -9.316 1.590 -2.961 1.00 96.06 123 LEU A C 1
ATOM 918 O O . LEU A 1 123 ? -8.663 2.530 -2.510 1.00 96.06 123 LEU A O 1
ATOM 922 N N . ILE A 1 124 ? -8.778 0.583 -3.636 1.00 96.19 124 ILE A N 1
ATOM 923 C CA . ILE A 1 124 ? -7.347 0.429 -3.872 1.00 96.19 124 ILE A CA 1
ATOM 924 C C . ILE A 1 124 ? -7.097 0.682 -5.353 1.00 96.19 124 ILE A C 1
ATOM 926 O O . ILE A 1 124 ? -7.755 0.077 -6.201 1.00 96.19 124 ILE A O 1
ATOM 930 N N . CYS A 1 125 ? -6.156 1.565 -5.667 1.00 96.00 125 CYS A N 1
ATOM 931 C CA . CYS A 1 125 ? -5.800 1.913 -7.039 1.00 96.00 125 CYS A CA 1
ATOM 932 C C . CYS A 1 125 ? -4.285 1.857 -7.214 1.00 96.00 125 CYS A C 1
ATOM 934 O O . CYS A 1 125 ? -3.575 2.613 -6.557 1.00 96.00 125 CYS A O 1
ATOM 936 N N . LEU A 1 126 ? -3.800 0.976 -8.087 1.00 96.56 126 LEU A N 1
ATOM 937 C CA . LEU A 1 126 ? -2.402 0.932 -8.506 1.00 96.56 126 LEU A CA 1
ATOM 938 C C . LEU A 1 126 ? -2.271 1.559 -9.889 1.00 96.56 126 LEU A C 1
ATOM 940 O O . LEU A 1 126 ? -2.843 1.041 -10.846 1.00 96.56 126 LEU A O 1
ATOM 944 N N . ASP A 1 127 ? -1.472 2.613 -9.993 1.00 95.12 127 ASP A N 1
ATOM 945 C CA . ASP A 1 127 ? -1.029 3.219 -11.245 1.00 95.12 127 ASP A CA 1
ATOM 946 C C . ASP A 1 127 ? 0.456 2.898 -11.466 1.00 95.12 127 ASP A C 1
ATOM 948 O O . ASP A 1 127 ? 1.283 3.078 -10.570 1.00 95.12 127 ASP A O 1
ATOM 952 N N . PHE A 1 128 ? 0.808 2.407 -12.655 1.00 95.38 128 PHE A N 1
ATOM 953 C CA . PHE A 1 128 ? 2.176 1.984 -12.975 1.00 95.38 128 PHE A CA 1
ATOM 954 C C . PHE A 1 128 ? 2.485 2.110 -14.470 1.00 95.38 128 PHE A C 1
ATOM 956 O O . PHE A 1 128 ? 1.586 2.218 -15.307 1.00 95.38 128 PHE A O 1
ATOM 963 N N . THR A 1 129 ? 3.765 2.083 -14.834 1.00 94.31 129 THR A N 1
ATOM 964 C CA . THR A 1 129 ? 4.207 1.927 -16.229 1.00 94.31 129 THR A CA 1
ATOM 965 C C . THR A 1 129 ? 4.787 0.529 -16.472 1.00 94.31 129 THR A C 1
ATOM 967 O O . THR A 1 129 ? 5.268 -0.096 -15.526 1.00 94.31 129 THR A O 1
ATOM 970 N N . PRO A 1 130 ? 4.816 0.043 -17.730 1.00 92.75 130 PRO A N 1
ATOM 971 C CA . PRO A 1 130 ? 5.450 -1.238 -18.060 1.00 92.75 130 PRO A CA 1
ATOM 972 C C . PRO A 1 130 ? 6.942 -1.325 -17.694 1.00 92.75 130 PRO A C 1
ATOM 974 O O . PRO A 1 130 ? 7.453 -2.419 -17.487 1.00 92.75 130 PRO A O 1
ATOM 977 N N . ASP A 1 131 ? 7.630 -0.181 -17.588 1.00 93.06 131 ASP A N 1
ATOM 978 C CA . ASP A 1 131 ? 9.036 -0.108 -17.163 1.00 93.06 131 ASP A CA 1
ATOM 979 C C . ASP A 1 131 ? 9.206 -0.241 -15.637 1.00 93.06 131 ASP A C 1
ATOM 981 O O . ASP A 1 131 ? 10.308 -0.486 -15.151 1.00 93.06 131 ASP A O 1
ATOM 985 N N . GLN A 1 132 ? 8.128 -0.044 -14.870 1.00 95.12 132 GLN A N 1
ATOM 986 C CA . GLN A 1 132 ? 8.115 -0.143 -13.409 1.00 95.12 132 GLN A CA 1
ATOM 987 C C . GLN A 1 132 ? 7.677 -1.528 -12.939 1.00 95.12 132 GLN A C 1
ATOM 989 O O . GLN A 1 132 ? 8.315 -2.114 -12.068 1.00 95.12 132 GLN A O 1
ATOM 994 N N . LEU A 1 133 ? 6.571 -2.030 -13.492 1.00 96.94 133 LEU A N 1
ATOM 995 C CA . LEU A 1 133 ? 6.002 -3.334 -13.173 1.00 96.94 133 LEU A CA 1
ATOM 996 C C . LEU A 1 133 ? 5.481 -3.977 -14.455 1.00 96.94 133 LEU A C 1
ATOM 998 O O . LEU A 1 133 ? 4.791 -3.335 -15.248 1.00 96.94 133 LEU A O 1
ATOM 1002 N N . SER A 1 134 ? 5.748 -5.270 -14.623 1.00 97.38 134 SER A N 1
ATOM 1003 C CA . SER A 1 134 ? 4.995 -6.071 -15.589 1.00 97.38 134 SER A CA 1
ATOM 1004 C C . SER A 1 134 ? 3.549 -6.263 -15.120 1.00 97.38 134 SER A C 1
ATOM 1006 O O . SER A 1 134 ? 3.262 -6.221 -13.921 1.00 97.38 134 SER A O 1
ATOM 1008 N N . ASP A 1 135 ? 2.638 -6.550 -16.051 1.00 97.81 135 ASP A N 1
ATOM 1009 C CA . ASP A 1 135 ? 1.224 -6.785 -15.727 1.00 97.81 135 ASP A CA 1
ATOM 1010 C C . ASP A 1 135 ? 1.045 -7.911 -14.691 1.00 97.81 135 ASP A C 1
ATOM 1012 O O . ASP A 1 135 ? 0.234 -7.789 -13.775 1.00 97.81 135 ASP A O 1
ATOM 1016 N N . ALA A 1 136 ? 1.848 -8.979 -14.777 1.00 98.12 136 ALA A N 1
ATOM 1017 C CA . ALA A 1 136 ? 1.813 -10.085 -13.818 1.00 98.12 136 ALA A CA 1
ATOM 1018 C C . ALA A 1 136 ? 2.224 -9.641 -12.403 1.00 98.12 136 ALA A C 1
ATOM 1020 O O . ALA A 1 136 ? 1.559 -9.993 -11.430 1.00 98.12 136 ALA A O 1
ATOM 1021 N N . GLN A 1 137 ? 3.275 -8.823 -12.290 1.00 98.50 137 GLN A N 1
ATOM 1022 C CA . GLN A 1 137 ? 3.732 -8.283 -11.006 1.00 98.50 137 GLN A CA 1
ATOM 1023 C C . GLN A 1 137 ? 2.711 -7.312 -10.411 1.00 98.50 137 GLN A C 1
ATOM 1025 O O . GLN A 1 137 ? 2.460 -7.346 -9.210 1.00 98.50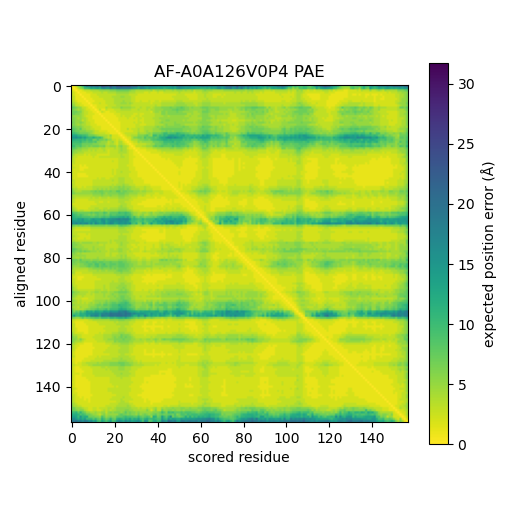 137 GLN A O 1
ATOM 1030 N N . ALA A 1 138 ? 2.085 -6.478 -11.243 1.00 98.31 138 ALA A N 1
ATOM 1031 C CA . ALA A 1 138 ? 1.049 -5.548 -10.808 1.00 98.31 138 ALA A CA 1
ATOM 1032 C C . ALA A 1 138 ? -0.211 -6.277 -10.301 1.00 98.31 138 ALA A C 1
ATOM 1034 O O . ALA A 1 138 ? -0.751 -5.919 -9.251 1.00 98.31 138 ALA A O 1
ATOM 1035 N N . ILE A 1 139 ? -0.652 -7.331 -11.002 1.00 98.44 139 ILE A N 1
ATOM 1036 C CA . ILE A 1 139 ? -1.772 -8.185 -10.569 1.00 98.44 139 ILE A CA 1
ATOM 1037 C C . ILE A 1 139 ? -1.438 -8.885 -9.250 1.00 98.44 139 ILE A C 1
ATOM 1039 O O . ILE A 1 139 ? -2.269 -8.889 -8.338 1.00 98.44 139 ILE A O 1
ATOM 1043 N N . GLN A 1 140 ? -0.234 -9.453 -9.130 1.00 98.50 140 GLN A N 1
ATOM 1044 C CA . GLN A 1 140 ? 0.203 -10.113 -7.903 1.00 98.50 140 GLN A CA 1
ATOM 1045 C C . GLN A 1 140 ? 0.241 -9.125 -6.733 1.00 98.50 140 GLN A C 1
ATOM 1047 O O . GLN A 1 140 ? -0.354 -9.413 -5.699 1.00 98.50 140 GLN A O 1
ATOM 1052 N N . LEU A 1 141 ? 0.847 -7.945 -6.916 1.00 98.56 141 LEU A N 1
ATOM 1053 C CA . LEU A 1 141 ? 0.909 -6.883 -5.908 1.00 98.56 141 LEU A CA 1
ATOM 1054 C C . LEU A 1 141 ? -0.484 -6.515 -5.382 1.00 98.56 141 LEU A C 1
ATOM 1056 O O . LEU A 1 141 ? -0.692 -6.508 -4.171 1.00 98.56 141 LEU A O 1
ATOM 1060 N N . ILE A 1 142 ? -1.444 -6.231 -6.270 1.00 98.31 142 ILE A N 1
ATOM 1061 C CA . ILE A 1 142 ? -2.806 -5.863 -5.857 1.00 98.31 142 ILE A CA 1
ATOM 1062 C C . ILE A 1 142 ? -3.514 -7.013 -5.142 1.00 98.31 142 ILE A C 1
ATOM 1064 O O . ILE A 1 142 ? -4.147 -6.775 -4.116 1.00 98.31 142 ILE A O 1
ATOM 1068 N N . SER A 1 143 ? -3.403 -8.238 -5.658 1.00 97.88 143 SER A N 1
ATOM 1069 C CA . SER A 1 143 ? -4.078 -9.405 -5.073 1.00 97.88 143 SER A CA 1
ATOM 1070 C C . SER A 1 143 ? -3.553 -9.682 -3.666 1.00 97.88 143 SER A C 1
ATOM 1072 O O . SER A 1 143 ? -4.311 -9.742 -2.705 1.00 97.88 143 SER A O 1
ATOM 1074 N N . GLU A 1 144 ? -2.232 -9.728 -3.521 1.00 97.31 144 GLU A N 1
ATOM 1075 C CA . GLU A 1 144 ? -1.565 -9.986 -2.250 1.00 97.31 144 GLU A CA 1
ATOM 1076 C C . GLU A 1 144 ? -1.755 -8.872 -1.216 1.00 97.31 144 GLU A C 1
ATOM 1078 O O . GLU A 1 144 ? -1.804 -9.140 -0.011 1.00 97.31 144 GLU A O 1
ATOM 1083 N N . PHE A 1 145 ? -1.833 -7.620 -1.664 1.00 97.50 145 PHE A N 1
ATOM 1084 C CA . PHE A 1 145 ? -2.146 -6.494 -0.795 1.00 97.50 145 PHE A CA 1
ATOM 1085 C C . PHE A 1 145 ? -3.606 -6.547 -0.321 1.00 97.50 145 PHE A C 1
ATOM 1087 O O . PHE A 1 145 ? -3.879 -6.360 0.866 1.00 97.50 145 PHE A O 1
ATOM 1094 N N . ALA A 1 146 ? -4.540 -6.850 -1.227 1.00 96.06 146 ALA A N 1
ATOM 1095 C CA . ALA A 1 146 ? -5.959 -6.991 -0.914 1.00 96.06 146 ALA A CA 1
ATOM 1096 C C . ALA A 1 146 ? -6.236 -8.153 0.055 1.00 96.06 146 ALA A C 1
ATOM 1098 O O . ALA A 1 146 ? -7.015 -7.989 0.998 1.00 96.06 146 ALA A O 1
ATOM 1099 N N . ASP A 1 147 ? -5.563 -9.290 -0.124 1.00 94.94 147 ASP A N 1
ATOM 1100 C CA . ASP A 1 147 ? -5.679 -10.448 0.768 1.00 94.94 147 ASP A CA 1
ATOM 1101 C C . ASP A 1 147 ? -5.221 -10.100 2.193 1.00 94.94 147 ASP A C 1
ATOM 1103 O O . ASP A 1 147 ? -5.944 -10.352 3.161 1.00 94.94 147 ASP A O 1
ATOM 1107 N N . ARG A 1 148 ? -4.080 -9.406 2.321 1.00 94.69 148 ARG A N 1
ATOM 1108 C CA . ARG A 1 148 ? -3.559 -8.930 3.615 1.00 94.69 148 ARG A CA 1
ATOM 1109 C C . ARG A 1 148 ? -4.492 -7.944 4.312 1.00 94.69 148 ARG A C 1
ATOM 1111 O O . ARG A 1 148 ? -4.604 -7.978 5.530 1.00 94.69 148 ARG A O 1
ATOM 1118 N N . LEU A 1 149 ? -5.175 -7.077 3.566 1.00 93.00 149 LEU A N 1
ATOM 1119 C CA . LEU A 1 149 ? -6.181 -6.175 4.138 1.00 93.00 149 LEU A CA 1
ATOM 1120 C C . LEU A 1 149 ? -7.457 -6.900 4.577 1.00 93.00 149 LEU A C 1
ATOM 1122 O O . LEU A 1 149 ? -8.103 -6.466 5.532 1.00 93.00 149 LEU A O 1
ATOM 1126 N N . THR A 1 150 ? -7.820 -7.976 3.877 1.00 92.06 150 THR A N 1
ATOM 1127 C CA . THR A 1 150 ? -9.020 -8.765 4.173 1.00 92.06 150 THR A CA 1
ATOM 1128 C C . THR A 1 150 ? -8.848 -9.578 5.455 1.00 92.06 150 THR A C 1
ATOM 1130 O O . THR A 1 150 ? -9.768 -9.617 6.270 1.00 92.06 150 THR A O 1
ATOM 1133 N N . ASP A 1 151 ? -7.679 -10.195 5.655 1.00 89.25 151 ASP A N 1
ATOM 1134 C CA . ASP A 1 151 ? -7.366 -10.997 6.848 1.00 89.25 151 ASP A CA 1
ATOM 1135 C C . ASP A 1 151 ? -5.950 -10.695 7.393 1.00 89.25 151 ASP A C 1
ATOM 1137 O O . ASP A 1 151 ? -5.028 -11.498 7.227 1.00 89.25 151 ASP A O 1
ATOM 1141 N N . PRO A 1 152 ? -5.747 -9.535 8.054 1.00 86.69 152 PRO A N 1
ATOM 1142 C CA . PRO A 1 152 ? -4.437 -9.099 8.550 1.00 86.69 152 PRO A CA 1
ATOM 1143 C C . PRO A 1 152 ? -3.732 -10.108 9.461 1.00 86.69 152 PRO A C 1
ATOM 1145 O O . PRO A 1 152 ? -2.519 -10.293 9.363 1.00 86.69 152 PRO A O 1
ATOM 1148 N N . LEU A 1 153 ? -4.485 -10.774 10.344 1.00 80.88 153 LEU A N 1
ATOM 1149 C CA . LEU A 1 153 ? -3.934 -11.683 11.352 1.00 80.88 153 LEU A CA 1
ATOM 1150 C C . LEU A 1 153 ? -3.286 -12.911 10.715 1.00 80.88 153 LEU A C 1
ATOM 1152 O O . LEU A 1 153 ? -2.214 -13.328 11.149 1.00 80.88 153 LEU A O 1
ATOM 1156 N N . ARG A 1 154 ? -3.887 -13.459 9.653 1.00 80.69 154 ARG A N 1
ATOM 1157 C CA . ARG A 1 154 ? -3.337 -14.616 8.933 1.00 80.69 154 ARG A CA 1
ATOM 1158 C C . ARG A 1 154 ? -1.961 -14.348 8.329 1.00 80.69 154 ARG A C 1
ATOM 1160 O O . ARG A 1 154 ? -1.193 -15.281 8.144 1.00 80.69 154 ARG A O 1
ATOM 1167 N N . HIS A 1 155 ? -1.667 -13.096 7.997 1.00 75.94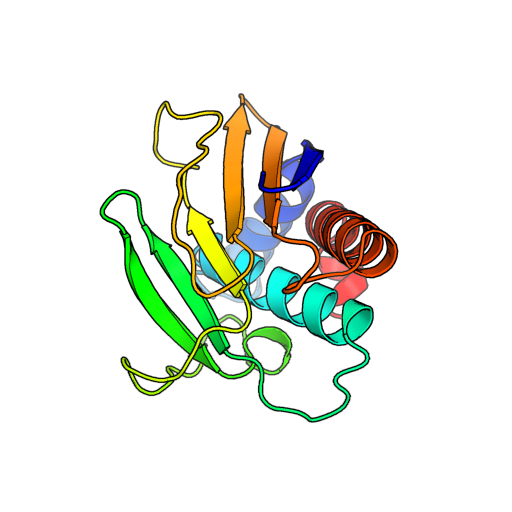 155 HIS A N 1
ATOM 1168 C CA . HIS A 1 155 ? -0.433 -12.717 7.312 1.00 75.94 155 HIS A CA 1
ATOM 1169 C C . HIS A 1 155 ? 0.668 -12.209 8.251 1.00 75.94 155 HIS A C 1
ATOM 1171 O O . HIS A 1 155 ? 1.754 -11.874 7.779 1.00 75.94 155 HIS A O 1
ATOM 1177 N N . LEU A 1 156 ? 0.394 -12.147 9.557 1.00 66.50 156 LEU A N 1
ATOM 1178 C CA . LEU A 1 156 ? 1.357 -11.771 10.597 1.00 66.50 156 LEU A CA 1
ATOM 1179 C C . LEU A 1 156 ? 1.805 -12.960 11.469 1.00 66.50 156 LEU A C 1
ATOM 1181 O O . LEU A 1 156 ? 2.714 -12.787 12.283 1.00 66.50 156 LEU A O 1
ATOM 1185 N N . LEU A 1 157 ? 1.173 -14.131 11.310 1.00 54.00 157 LEU A N 1
ATOM 1186 C CA . LEU A 1 157 ? 1.497 -15.404 11.973 1.00 54.00 157 LEU A CA 1
ATOM 1187 C C . LEU A 1 157 ? 2.307 -16.318 11.046 1.00 54.00 157 LEU A C 1
ATOM 1189 O O . LEU A 1 157 ? 3.162 -17.059 11.581 1.00 54.00 157 LEU A O 1
#

Solvent-accessible surface area (backbone atoms only — not comparable to full-atom values): 8642 Å² total; per-residue (Å²): 129,71,49,73,52,76,50,79,39,60,38,57,35,46,48,54,50,48,53,45,35,36,74,75,65,73,41,88,67,61,71,66,48,56,50,46,16,40,47,42,46,18,42,36,59,42,67,64,42,81,87,60,90,43,29,39,29,42,23,44,86,85,66,54,67,53,33,27,42,40,34,52,80,37,53,75,90,53,62,47,70,44,60,90,81,58,78,42,65,31,35,39,32,53,30,58,95,48,95,51,64,77,86,85,87,80,92,68,94,37,33,33,40,36,40,13,50,59,88,66,27,34,33,37,37,41,40,34,41,76,91,71,42,49,72,69,34,49,52,43,23,52,51,48,30,47,51,38,40,51,42,41,68,76,74,75,112

Foldseek 3Di:
DWDKDKDKAQQVQLVVVQVCCCPPVVAHFDSLLLLQLQLLVLLCVLVVVVPDWAWEWEAEPVRDTFIFINSVPDDSSDTDTDDPPPQHQEYEYECQPDPDLDDDDDDDPYWYWYWYDDPRMIMIMIIGDCVSHPPSSVVSSVVSSSVCSRHVVVVVD

Sequence (157 aa):
MPNQITARVPGAGARDFVDWMQNEGNVTLAPSAIWAAFAAAALRSALQAGDDELVISLLDLQAEGRRLTNPDRARLSFLPESDPDARANLALRDLSASPISSLRLAGWDAPSLSIATEGDTYLICLDFTPDQLSDAQAIQLISEFADRLTDPLRHLL

Mean predicted aligned error: 4.05 Å

Organism: NCBI:txid1579316

Secondary structure (DSSP, 8-state):
--EEEEEEEESHHHHHHHHHHHHTT-----HHHHHHHHHHHHHHHHHT-TT---EEEEE-TTS-EEEEE-GGGSBTTBPPBPPTTSPPSEEEEE-TTSS------S--SS-EEEEEEETTEEEEEEEE-TTT--HHHHHHHHHHHHHHHH-TGGGT-

pLDDT: mean 90.77, std 7.69, range [54.0, 98.56]

Nearest PDB structures (foldseek):
  2xhg-assembly1_A  TM=6.634E-01  e=3.925E-05  Brevibacillus brevis
  6cgo-assembly1_B  TM=6.056E-01  e=1.226E-05  Burkholderia ambifaria AMMD
  6cgo-assembly1_A  TM=6.068E-01  e=3.692E-05  Burkholderia ambifaria AMMD
  5isw-assembly1_A  TM=6.552E-01  e=3.148E-04  Brevibacillus brevis
  9bff-assembly1_A  TM=6.040E-01  e=1.707E-04  Brevibacillus parabrevis

Radius of gyration: 14.52 Å; Cα contacts (8 Å, |Δi|>4): 299; chains: 1; bounding box: 35×33×45 Å